Protein AF-A0A1E1WAC8-F1 (afdb_monomer)

pLDDT: mean 76.56, std 20.82, range [38.62, 97.69]

Secondary structure (DSSP, 8-state):
--TTSGGG-HHHHHHHHHHHHHHHHHS-EETTTEETT-HHHHHHHHHHHHTTSTTHHHHHHHHHHHTT--TTSTHHHHHHHHHHHHHHHHHT--SHHHHHHHT----S---------------------------

Organism: Pectinophora gossypiella (NCBI:txid13191)

Structure (mmCIF, N/CA/C/O backbone):
data_AF-A0A1E1WAC8-F1
#
_entry.id   AF-A0A1E1WAC8-F1
#
loop_
_atom_site.group_PDB
_atom_site.id
_atom_site.type_symbol
_atom_site.label_atom_id
_atom_site.label_alt_id
_atom_site.label_comp_id
_atom_site.label_asym_id
_atom_site.label_entity_id
_atom_site.label_seq_id
_atom_site.pdbx_PDB_ins_code
_atom_site.Cartn_x
_atom_site.Cartn_y
_atom_site.Cartn_z
_atom_site.occupancy
_atom_site.B_iso_or_equiv
_atom_site.auth_seq_id
_atom_site.auth_comp_id
_atom_site.auth_asym_id
_atom_site.auth_atom_id
_atom_site.pdbx_PDB_model_num
ATOM 1 N N . MET A 1 1 ? -7.503 -11.257 -35.449 1.00 47.25 1 MET A N 1
ATOM 2 C CA . MET A 1 1 ? -8.184 -10.531 -36.541 1.00 47.25 1 MET A CA 1
ATOM 3 C C . MET A 1 1 ? -7.117 -9.843 -37.380 1.00 47.25 1 MET A C 1
ATOM 5 O O . MET A 1 1 ? -6.332 -9.087 -36.825 1.00 47.25 1 MET A O 1
ATOM 9 N N . CYS A 1 2 ? -6.994 -10.168 -38.666 1.00 49.44 2 CYS A N 1
ATOM 10 C CA . CYS A 1 2 ? -6.005 -9.545 -39.551 1.00 49.44 2 CYS A CA 1
ATOM 11 C C . CYS A 1 2 ? -6.501 -8.155 -39.988 1.00 49.44 2 CYS A C 1
ATOM 13 O O . CYS A 1 2 ? -7.690 -8.001 -40.247 1.00 49.44 2 CYS A O 1
ATOM 15 N N . ARG A 1 3 ? -5.600 -7.167 -40.130 1.00 54.69 3 ARG A N 1
ATOM 16 C CA . ARG A 1 3 ? -5.894 -5.764 -40.527 1.00 54.69 3 ARG A CA 1
ATOM 17 C C . ARG A 1 3 ? -6.754 -5.586 -41.796 1.00 54.69 3 ARG A C 1
ATOM 19 O O . ARG A 1 3 ? -7.207 -4.481 -42.059 1.00 54.69 3 ARG A O 1
ATOM 26 N N . HIS A 1 4 ? -6.980 -6.643 -42.574 1.00 53.22 4 HIS A N 1
ATOM 27 C CA . HIS A 1 4 ? -7.819 -6.616 -43.773 1.00 53.22 4 HIS A CA 1
ATOM 28 C C . HIS A 1 4 ? -9.323 -6.462 -43.490 1.00 53.22 4 HIS A C 1
ATOM 30 O O . HIS A 1 4 ? -10.026 -5.959 -44.356 1.00 53.22 4 HIS A O 1
ATOM 36 N N . ASP A 1 5 ? -9.818 -6.837 -42.306 1.00 52.16 5 ASP A N 1
ATOM 37 C CA . ASP A 1 5 ? -11.264 -6.791 -42.012 1.00 52.16 5 ASP A CA 1
ATOM 38 C C . ASP A 1 5 ? -11.751 -5.383 -41.608 1.00 52.16 5 ASP A C 1
ATOM 40 O O . ASP A 1 5 ? -12.864 -4.974 -41.939 1.00 52.16 5 ASP A O 1
ATOM 44 N N . ALA A 1 6 ? -10.876 -4.590 -40.975 1.00 53.12 6 ALA A N 1
ATOM 45 C CA . ALA A 1 6 ? -11.171 -3.228 -40.516 1.00 53.12 6 ALA A CA 1
ATOM 46 C C . ALA A 1 6 ? -11.347 -2.213 -41.665 1.00 53.12 6 ALA A C 1
ATOM 48 O O . ALA A 1 6 ? -11.985 -1.182 -41.479 1.00 53.12 6 ALA A O 1
ATOM 49 N N . ALA A 1 7 ? -10.839 -2.506 -42.868 1.00 55.84 7 ALA A N 1
ATOM 50 C CA . ALA A 1 7 ? -11.019 -1.649 -44.045 1.00 55.84 7 ALA A CA 1
ATOM 51 C C . ALA A 1 7 ? -12.479 -1.607 -44.544 1.00 55.84 7 ALA A C 1
ATOM 53 O O . ALA A 1 7 ? -12.872 -0.672 -45.239 1.00 55.84 7 ALA A O 1
ATOM 54 N N . SER A 1 8 ? -13.281 -2.612 -44.186 1.00 63.22 8 SER A N 1
ATOM 55 C CA . SER A 1 8 ? -14.691 -2.746 -44.581 1.00 63.22 8 SER A CA 1
ATOM 56 C C . SER A 1 8 ? -15.641 -1.920 -43.706 1.00 63.22 8 SER A C 1
ATOM 58 O O . SER A 1 8 ? -16.779 -1.677 -44.101 1.00 63.22 8 SER A O 1
ATOM 60 N N . HIS A 1 9 ? -15.184 -1.496 -42.522 1.00 67.50 9 HIS A N 1
ATOM 61 C CA . HIS A 1 9 ? -15.977 -0.769 -41.535 1.00 67.50 9 HIS A CA 1
ATOM 62 C C . HIS A 1 9 ? -15.172 0.410 -40.966 1.00 67.50 9 HIS A C 1
ATOM 64 O O . HIS A 1 9 ? -14.399 0.225 -40.024 1.00 67.50 9 HIS A O 1
ATOM 70 N N . PRO A 1 10 ? -15.352 1.629 -41.505 1.00 69.06 10 PRO A N 1
ATOM 71 C CA . PRO A 1 10 ? -14.576 2.797 -41.091 1.00 69.06 10 PRO A CA 1
ATOM 72 C C . PRO A 1 10 ? -14.758 3.135 -39.604 1.00 69.06 10 PRO A C 1
ATOM 74 O O . PRO A 1 10 ? -13.800 3.557 -38.965 1.00 69.06 10 PRO A O 1
ATOM 77 N N . ASP A 1 11 ? -15.933 2.868 -39.025 1.00 74.25 11 ASP A N 1
ATOM 78 C CA . ASP A 1 11 ? -16.194 3.071 -37.593 1.00 74.25 11 ASP A CA 1
ATOM 79 C C . ASP A 1 11 ? -15.344 2.155 -36.694 1.00 74.25 11 ASP A C 1
ATOM 81 O O . ASP A 1 11 ? -14.893 2.576 -35.631 1.00 74.25 11 ASP A O 1
ATOM 85 N N . LEU A 1 12 ? -15.067 0.921 -37.137 1.00 76.25 12 LEU A N 1
ATOM 86 C CA . LEU A 1 12 ? -14.164 -0.006 -36.444 1.00 76.25 12 LEU A CA 1
ATOM 87 C C . LEU A 1 12 ? -12.709 0.466 -36.536 1.00 76.25 12 LEU A C 1
ATOM 89 O O . LEU A 1 12 ? -11.969 0.320 -35.571 1.00 76.25 12 LEU A O 1
ATOM 93 N N . GLY A 1 13 ? -12.310 1.057 -37.667 1.00 78.12 13 GLY A N 1
ATOM 94 C CA . GLY A 1 13 ? -11.003 1.702 -37.817 1.00 78.12 13 GLY A CA 1
ATOM 95 C C . GLY A 1 13 ? -10.815 2.846 -36.821 1.00 78.12 13 GLY A C 1
ATOM 96 O O . GLY A 1 13 ? -9.856 2.830 -36.060 1.00 78.12 13 GLY A O 1
ATOM 97 N N . VAL A 1 14 ? -11.790 3.759 -36.737 1.00 82.44 14 VAL A N 1
ATOM 98 C CA . VAL A 1 14 ? -11.771 4.873 -35.771 1.00 82.44 14 VAL A CA 1
ATOM 99 C C . VAL A 1 14 ? -11.714 4.360 -34.333 1.00 82.44 14 VAL A C 1
ATOM 101 O O . VAL A 1 14 ? -10.964 4.886 -33.519 1.00 82.44 14 VAL A O 1
ATOM 104 N N . GLN A 1 15 ? -12.480 3.320 -34.003 1.00 82.06 15 GLN A N 1
ATOM 105 C CA . GLN A 1 15 ? -12.490 2.768 -32.650 1.00 82.06 15 GLN A CA 1
ATOM 106 C C . GLN A 1 15 ? -11.165 2.079 -32.289 1.00 82.06 15 GLN A C 1
ATOM 108 O O . GLN A 1 15 ? -10.733 2.161 -31.143 1.00 82.06 15 GLN A O 1
ATOM 113 N N . LEU A 1 16 ? -10.510 1.428 -33.256 1.00 83.06 16 LEU A N 1
ATOM 114 C CA . LEU A 1 16 ? -9.172 0.862 -33.083 1.00 83.06 16 LEU A CA 1
ATOM 115 C C . LEU A 1 16 ? -8.107 1.954 -32.943 1.00 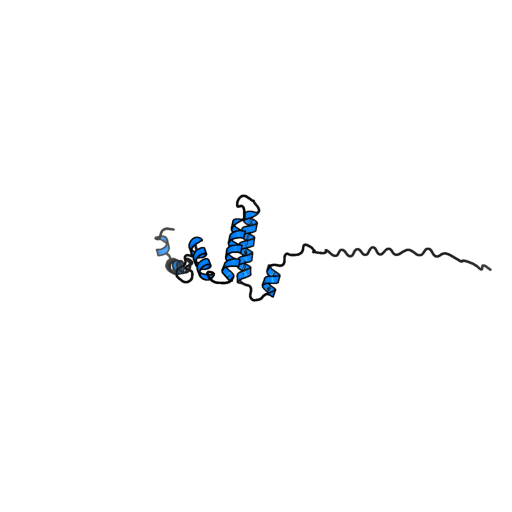83.06 16 LEU A C 1
ATOM 117 O O . LEU A 1 16 ? -7.223 1.804 -32.107 1.00 83.06 16 LEU A O 1
ATOM 121 N N . ASP A 1 17 ? -8.213 3.047 -33.699 1.00 80.75 17 ASP A N 1
ATOM 122 C CA . ASP A 1 17 ? -7.303 4.193 -33.591 1.00 80.75 17 ASP A CA 1
ATOM 123 C C . ASP A 1 17 ? -7.433 4.868 -32.216 1.00 80.75 17 ASP A C 1
ATOM 125 O O . ASP A 1 17 ? -6.427 5.109 -31.554 1.00 80.75 17 ASP A O 1
ATOM 129 N N . VAL A 1 18 ? -8.666 5.077 -31.736 1.00 81.50 18 VAL A N 1
ATOM 130 C CA . VAL A 1 18 ? -8.940 5.598 -30.385 1.00 81.50 18 VAL A CA 1
ATOM 131 C C . VAL A 1 18 ? -8.429 4.641 -29.302 1.00 81.50 18 VAL A C 1
ATOM 133 O O . VAL A 1 18 ? -7.852 5.093 -28.319 1.00 81.50 18 VAL A O 1
ATOM 136 N N . PHE A 1 19 ? -8.593 3.324 -29.478 1.00 79.75 19 PHE A N 1
ATOM 137 C CA . PHE A 1 19 ? -8.090 2.320 -28.533 1.00 79.75 19 PHE A CA 1
ATOM 138 C C . PHE A 1 19 ? -6.554 2.277 -28.489 1.00 79.75 19 PHE A C 1
ATOM 140 O O . PHE A 1 19 ? -5.976 2.136 -27.417 1.00 79.75 19 PHE A O 1
ATOM 147 N N . GLU A 1 20 ? -5.878 2.416 -29.633 1.00 77.44 20 GLU A N 1
ATOM 148 C CA . GLU A 1 20 ? -4.412 2.466 -29.715 1.00 77.44 20 GLU A CA 1
ATOM 149 C C . GLU A 1 20 ? -3.863 3.778 -29.122 1.00 77.44 20 GLU A C 1
ATOM 151 O O . GLU A 1 20 ? -2.867 3.745 -28.402 1.00 77.44 20 GLU A O 1
ATOM 156 N N . GLU A 1 21 ? -4.537 4.911 -29.354 1.00 72.88 21 GLU A N 1
ATOM 157 C CA . GLU A 1 21 ? -4.205 6.216 -28.760 1.00 72.88 21 GLU A CA 1
ATOM 158 C C . GLU A 1 21 ? -4.424 6.219 -27.239 1.00 72.88 21 GLU A C 1
ATOM 160 O O . GLU A 1 21 ? -3.604 6.737 -26.481 1.00 72.88 21 GLU A O 1
ATOM 165 N N . GLN A 1 22 ? -5.491 5.572 -26.764 1.00 69.81 22 GLN A N 1
ATOM 166 C CA . GLN A 1 22 ? -5.733 5.390 -25.333 1.00 69.81 22 GLN A CA 1
ATOM 167 C C . GLN A 1 22 ? -4.828 4.340 -24.702 1.00 69.81 22 GLN A C 1
ATOM 169 O O . GLN A 1 22 ? -4.593 4.431 -23.504 1.00 69.81 22 GLN A O 1
ATOM 174 N N . ARG A 1 23 ? -4.237 3.414 -25.467 1.00 69.75 23 ARG A N 1
ATOM 175 C CA . ARG A 1 23 ? -3.313 2.410 -24.923 1.00 69.75 23 ARG A CA 1
ATOM 176 C C . ARG A 1 23 ? -2.094 3.039 -24.256 1.00 69.75 23 ARG A C 1
ATOM 178 O O . ARG A 1 23 ? -1.699 2.560 -23.206 1.00 69.75 23 ARG A O 1
ATOM 185 N N . GLU A 1 24 ? -1.502 4.090 -24.825 1.00 57.16 24 GLU A N 1
ATOM 186 C CA . GLU A 1 24 ? -0.367 4.784 -24.184 1.00 57.16 24 GLU A CA 1
ATOM 187 C C . GLU A 1 24 ? -0.784 5.534 -22.908 1.00 57.16 24 GLU A C 1
ATOM 189 O O . GLU A 1 24 ? 0.030 5.723 -22.008 1.00 57.16 24 GLU A O 1
ATOM 194 N N . SER A 1 25 ? -2.057 5.930 -22.810 1.00 58.22 25 SER A N 1
ATOM 195 C CA . SER A 1 25 ? -2.629 6.535 -21.604 1.00 58.22 25 SER A CA 1
ATOM 196 C C . SER A 1 25 ? -3.078 5.490 -20.567 1.00 58.22 25 SER A C 1
ATOM 198 O O . SER A 1 25 ? -3.088 5.801 -19.376 1.00 58.22 25 SER A O 1
ATOM 200 N N . ASP A 1 26 ? -3.451 4.283 -21.006 1.00 61.72 26 ASP A N 1
ATOM 201 C CA . ASP A 1 26 ? -3.875 3.145 -20.176 1.00 61.72 26 ASP A CA 1
ATOM 202 C C . ASP A 1 26 ? -2.693 2.259 -19.743 1.00 61.72 26 ASP A C 1
ATOM 204 O O . ASP A 1 26 ? -2.779 1.580 -18.715 1.00 61.72 26 ASP A O 1
ATOM 208 N N . GLU A 1 27 ? -1.569 2.263 -20.474 1.00 61.31 27 GLU A N 1
ATOM 209 C CA . GLU A 1 27 ? -0.283 1.783 -19.970 1.00 61.31 27 GLU A CA 1
ATOM 210 C C . GLU A 1 27 ? 0.080 2.678 -18.797 1.00 61.31 27 GLU A C 1
ATOM 212 O O . GLU A 1 27 ? 0.599 3.773 -18.969 1.00 61.31 27 GLU A O 1
ATOM 217 N N . ALA A 1 28 ? -0.278 2.213 -17.605 1.00 56.78 28 ALA A N 1
ATOM 218 C CA . ALA A 1 28 ? -0.262 2.938 -16.353 1.00 56.78 28 ALA A CA 1
ATOM 219 C C . ALA A 1 28 ? 1.107 3.597 -16.073 1.00 56.78 28 ALA A C 1
ATOM 221 O O . ALA A 1 28 ? 1.959 3.058 -15.362 1.00 56.78 28 ALA A O 1
ATOM 222 N N . GLN A 1 29 ? 1.320 4.782 -16.648 1.00 60.53 29 GLN A N 1
ATOM 223 C CA . GLN A 1 29 ? 2.457 5.645 -16.392 1.00 60.53 29 GLN A CA 1
ATOM 224 C C . GLN A 1 29 ? 2.105 6.497 -15.181 1.00 60.53 29 GLN A C 1
ATOM 226 O O . GLN A 1 29 ? 1.345 7.463 -15.247 1.00 60.53 29 GLN A O 1
ATOM 231 N N . GLY A 1 30 ? 2.644 6.102 -14.033 1.00 63.41 30 GLY A N 1
ATOM 232 C CA . GLY A 1 30 ? 2.545 6.875 -12.809 1.00 63.41 30 GLY A CA 1
ATOM 233 C C . GLY A 1 30 ? 3.282 8.215 -12.926 1.00 63.41 30 GLY A C 1
ATOM 234 O O . GLY A 1 30 ? 4.099 8.416 -13.835 1.00 63.41 30 GLY A O 1
ATOM 235 N N . PRO A 1 31 ? 3.038 9.149 -11.991 1.00 63.16 31 PRO A N 1
ATOM 236 C CA . PRO A 1 31 ? 3.679 10.460 -11.995 1.00 63.16 31 PRO A CA 1
ATOM 237 C C . PRO A 1 31 ? 5.207 10.337 -12.096 1.00 63.16 31 PRO A C 1
ATOM 239 O O . PRO A 1 31 ? 5.850 9.724 -11.251 1.00 63.16 31 PRO A O 1
ATOM 242 N N . GLY A 1 32 ? 5.793 10.930 -13.139 1.00 67.94 32 GLY A N 1
ATOM 243 C CA . GLY A 1 32 ? 7.236 10.859 -13.399 1.00 67.94 32 GLY A CA 1
ATOM 244 C C . GLY A 1 32 ? 7.697 9.669 -14.250 1.00 67.94 32 GLY A C 1
ATOM 245 O O . GLY A 1 32 ? 8.885 9.360 -14.227 1.00 67.94 32 GLY A O 1
ATOM 246 N N . GLY A 1 33 ? 6.797 9.018 -14.999 1.00 75.50 33 GLY A N 1
ATOM 247 C CA . GLY A 1 33 ? 7.146 7.928 -15.922 1.00 75.50 33 GLY A CA 1
ATOM 248 C C . GLY A 1 33 ? 7.366 6.583 -15.228 1.00 75.50 33 GLY A C 1
ATOM 249 O O . GLY A 1 33 ? 8.097 5.735 -15.732 1.00 75.50 33 GLY A O 1
ATOM 250 N N . ILE A 1 34 ? 6.769 6.397 -14.048 1.00 81.38 34 ILE A N 1
ATOM 251 C CA . ILE A 1 34 ? 6.851 5.144 -13.290 1.00 81.38 34 ILE A CA 1
ATOM 252 C C . ILE A 1 34 ? 6.002 4.094 -14.003 1.00 81.38 34 ILE A C 1
ATOM 254 O O . ILE A 1 34 ? 4.817 4.323 -14.234 1.00 81.38 34 ILE A O 1
ATOM 258 N N . ASN A 1 35 ? 6.569 2.925 -14.291 1.00 83.88 35 ASN A N 1
ATOM 259 C CA . ASN A 1 35 ? 5.793 1.796 -14.788 1.00 83.88 35 ASN A CA 1
ATOM 260 C C . ASN A 1 35 ? 5.000 1.157 -13.637 1.00 83.88 35 ASN A C 1
ATOM 262 O O . ASN A 1 35 ? 5.557 0.412 -12.830 1.00 83.88 35 ASN A O 1
ATOM 266 N N . LEU A 1 36 ? 3.692 1.415 -13.563 1.00 85.50 36 LEU A N 1
ATOM 267 C CA . LEU A 1 36 ? 2.843 0.866 -12.499 1.00 85.50 36 LEU A CA 1
ATOM 268 C C . LEU A 1 36 ? 2.585 -0.646 -12.645 1.00 85.50 36 LEU A C 1
ATOM 270 O O . LEU A 1 36 ? 2.097 -1.269 -11.705 1.00 85.50 36 LEU A O 1
ATOM 274 N N . ASN A 1 37 ? 2.973 -1.255 -13.771 1.00 88.12 37 ASN A N 1
ATOM 275 C CA . ASN A 1 37 ? 2.953 -2.709 -13.964 1.00 88.12 37 ASN A CA 1
ATOM 276 C C . ASN A 1 37 ? 4.227 -3.402 -13.444 1.00 88.12 37 ASN A C 1
ATOM 278 O O . ASN A 1 37 ? 4.307 -4.630 -13.422 1.00 88.12 37 ASN A O 1
ATOM 282 N N . SER A 1 38 ? 5.241 -2.637 -13.031 1.00 91.56 38 SER A N 1
ATOM 283 C CA . SER A 1 38 ? 6.486 -3.149 -12.461 1.00 91.56 38 SER A CA 1
ATOM 284 C C . SER A 1 38 ? 6.447 -3.025 -10.942 1.00 91.56 38 SER A C 1
ATOM 286 O O . SER A 1 38 ? 6.556 -1.930 -10.390 1.00 91.56 38 SER A O 1
ATOM 288 N N . HIS A 1 39 ? 6.346 -4.159 -10.240 1.00 92.69 39 HIS A N 1
ATOM 289 C CA . HIS A 1 39 ? 6.386 -4.173 -8.772 1.00 92.69 39 HIS A CA 1
ATOM 290 C C . HIS A 1 39 ? 7.632 -3.474 -8.213 1.00 92.69 39 HIS A C 1
ATOM 292 O O . HIS A 1 39 ? 7.564 -2.839 -7.163 1.00 92.69 39 HIS A O 1
ATOM 298 N N . LEU A 1 40 ? 8.761 -3.571 -8.924 1.00 94.62 40 LEU A N 1
ATOM 299 C CA . LEU A 1 40 ? 10.016 -2.946 -8.526 1.00 94.62 40 LEU A CA 1
ATOM 300 C C . LEU A 1 40 ? 9.946 -1.416 -8.628 1.00 94.62 40 LEU A C 1
ATOM 302 O O . LEU A 1 40 ? 10.353 -0.725 -7.695 1.00 94.62 40 LEU A O 1
ATOM 306 N N . ASP A 1 41 ? 9.393 -0.890 -9.721 1.00 92.44 41 ASP A N 1
ATOM 307 C CA . ASP A 1 41 ? 9.289 0.559 -9.927 1.00 92.44 41 ASP A CA 1
ATOM 308 C C . ASP A 1 41 ? 8.285 1.181 -8.955 1.00 92.44 41 ASP A C 1
ATOM 310 O O . ASP A 1 41 ? 8.571 2.211 -8.343 1.00 92.44 41 ASP A O 1
ATOM 314 N N . VAL A 1 42 ? 7.148 0.513 -8.732 1.00 93.12 42 VAL A N 1
ATOM 315 C CA . VAL A 1 42 ? 6.158 0.915 -7.721 1.00 93.12 42 VAL A CA 1
ATOM 316 C C . VAL A 1 42 ? 6.781 0.918 -6.325 1.00 93.12 42 VAL A C 1
ATOM 318 O O . VAL A 1 42 ? 6.618 1.883 -5.577 1.00 93.12 42 VAL A O 1
ATOM 321 N N . PHE A 1 43 ? 7.543 -0.121 -5.975 1.00 95.12 43 PHE A N 1
ATOM 322 C CA . PHE A 1 43 ? 8.245 -0.190 -4.696 1.00 95.12 43 PHE A CA 1
ATOM 323 C C . PHE A 1 43 ? 9.213 0.984 -4.510 1.00 95.12 43 PHE A C 1
ATOM 325 O O . PHE A 1 43 ? 9.163 1.660 -3.482 1.00 95.12 43 PHE A O 1
ATOM 332 N N . TYR A 1 44 ? 10.070 1.259 -5.498 1.00 94.31 44 TYR A N 1
ATOM 333 C CA . TYR A 1 44 ? 11.033 2.357 -5.404 1.00 94.31 44 TYR A CA 1
ATOM 334 C C . TYR A 1 44 ? 10.365 3.729 -5.372 1.00 94.31 44 TYR A C 1
ATOM 336 O O . TYR A 1 44 ? 10.843 4.618 -4.664 1.00 94.31 44 TYR A O 1
ATOM 344 N N . ALA A 1 45 ? 9.257 3.905 -6.091 1.00 94.50 45 ALA A N 1
ATOM 345 C CA . ALA A 1 45 ? 8.475 5.130 -6.040 1.00 94.50 45 ALA A CA 1
ATOM 346 C C . ALA A 1 45 ? 7.923 5.393 -4.632 1.00 94.50 45 ALA A C 1
ATOM 348 O O . ALA A 1 45 ? 8.115 6.488 -4.099 1.00 94.50 45 ALA A O 1
ATOM 349 N N . ILE A 1 46 ? 7.312 4.381 -4.004 1.00 94.50 46 ILE A N 1
ATOM 350 C CA . ILE A 1 46 ? 6.790 4.488 -2.635 1.00 94.50 46 ILE A CA 1
ATOM 351 C C . ILE A 1 46 ? 7.937 4.702 -1.645 1.00 94.50 46 ILE A C 1
ATOM 353 O O . ILE A 1 46 ? 7.855 5.595 -0.807 1.00 94.50 46 ILE A O 1
ATOM 357 N N . LEU A 1 47 ? 9.031 3.941 -1.763 1.00 95.50 47 LEU A N 1
ATOM 358 C CA . LEU A 1 47 ? 10.198 4.088 -0.892 1.00 95.50 47 LEU A CA 1
ATOM 359 C C . LEU A 1 47 ? 10.759 5.512 -0.954 1.00 95.50 47 LEU A C 1
ATOM 361 O O . LEU A 1 47 ? 10.986 6.122 0.084 1.00 95.50 47 LEU A O 1
ATOM 365 N N . LYS A 1 48 ? 10.925 6.072 -2.157 1.00 95.00 48 LYS A N 1
ATOM 366 C CA . LYS A 1 48 ? 11.378 7.456 -2.343 1.00 95.00 48 LYS A CA 1
ATOM 367 C C . LYS A 1 48 ? 10.401 8.472 -1.749 1.00 95.00 48 LYS A C 1
ATOM 369 O O . LYS A 1 48 ? 10.835 9.511 -1.267 1.00 95.00 48 LYS A O 1
ATOM 374 N N . GLN A 1 49 ? 9.101 8.193 -1.805 1.00 94.56 49 GLN A N 1
ATOM 375 C CA . GLN A 1 49 ? 8.069 9.059 -1.241 1.00 94.56 49 GLN A CA 1
ATOM 376 C C . GLN A 1 49 ? 8.093 9.081 0.295 1.00 94.56 49 GLN A C 1
ATOM 378 O O . GLN A 1 49 ? 7.816 10.126 0.880 1.00 94.56 49 GLN A O 1
ATOM 383 N N . VAL A 1 50 ? 8.386 7.950 0.944 1.00 96.75 50 VAL A N 1
ATOM 384 C CA . VAL A 1 50 ? 8.357 7.832 2.415 1.00 96.75 50 VAL A CA 1
ATOM 385 C C . VAL A 1 50 ? 9.726 7.980 3.079 1.00 96.75 50 VAL A C 1
ATOM 387 O O . VAL A 1 50 ? 9.768 8.171 4.294 1.00 96.75 50 VAL A O 1
ATOM 390 N N . ALA A 1 51 ? 10.823 7.888 2.328 1.00 95.25 51 ALA A N 1
ATOM 391 C CA . ALA A 1 51 ? 12.177 8.053 2.851 1.00 95.25 51 ALA A CA 1
ATOM 392 C C . ALA A 1 51 ? 12.336 9.396 3.577 1.00 95.25 51 ALA A C 1
ATOM 394 O O . ALA A 1 51 ? 11.819 10.418 3.124 1.00 95.25 51 ALA A O 1
ATOM 395 N N . ASP A 1 52 ? 13.042 9.380 4.709 1.00 95.62 52 ASP A N 1
ATOM 396 C CA . ASP A 1 52 ? 13.272 10.555 5.560 1.00 95.62 52 ASP A CA 1
ATOM 397 C C . ASP A 1 52 ? 11.981 11.164 6.155 1.00 95.62 52 ASP A C 1
ATOM 399 O O . ASP A 1 52 ? 11.963 12.308 6.620 1.00 95.62 52 ASP A O 1
ATOM 403 N N . THR A 1 53 ? 10.888 10.393 6.194 1.00 97.69 53 THR A N 1
ATOM 404 C CA . THR A 1 53 ? 9.626 10.778 6.843 1.00 97.69 53 THR A CA 1
ATOM 405 C C . THR A 1 53 ? 9.273 9.824 7.992 1.00 97.69 53 THR A C 1
ATOM 407 O O . THR A 1 53 ? 9.694 8.665 8.002 1.00 97.69 53 THR A O 1
ATOM 410 N N . PRO A 1 54 ? 8.432 10.237 8.961 1.00 96.94 54 PRO A N 1
ATOM 411 C CA . PRO A 1 54 ? 7.926 9.332 9.999 1.00 96.94 54 PRO A CA 1
ATOM 412 C C . PRO A 1 54 ? 7.183 8.095 9.462 1.00 96.94 54 PRO A C 1
ATOM 414 O O . PRO A 1 54 ? 7.001 7.123 10.195 1.00 96.94 54 PRO A O 1
ATOM 417 N N . GLN A 1 55 ? 6.730 8.130 8.205 1.00 97.19 55 GLN A N 1
ATOM 418 C CA . GLN A 1 55 ? 5.999 7.058 7.530 1.00 97.19 55 GLN A CA 1
ATOM 419 C C . GLN A 1 55 ? 6.913 5.919 7.048 1.00 97.19 55 GLN A C 1
ATOM 421 O O . GLN A 1 55 ? 6.407 4.835 6.751 1.00 97.19 55 GLN A O 1
ATOM 426 N N . GLU A 1 56 ? 8.235 6.109 7.055 1.00 97.12 56 GLU A N 1
ATOM 427 C CA . GLU A 1 56 ? 9.216 5.076 6.702 1.00 97.12 56 GLU A CA 1
ATOM 428 C C . GLU A 1 56 ? 9.107 3.840 7.612 1.00 97.12 56 GLU A C 1
ATOM 430 O O . GLU A 1 56 ? 9.108 2.702 7.140 1.00 97.12 56 GLU A O 1
ATOM 435 N N . ILE A 1 57 ? 8.919 4.052 8.920 1.00 96.56 57 ILE A N 1
ATOM 436 C CA . ILE A 1 57 ? 8.790 2.964 9.900 1.00 96.56 57 ILE A CA 1
ATOM 437 C C . ILE A 1 57 ? 7.491 2.156 9.696 1.00 96.56 57 ILE A C 1
ATOM 439 O O . ILE A 1 57 ? 7.572 0.927 9.603 1.00 96.56 57 ILE A O 1
ATOM 443 N N . PRO A 1 58 ? 6.294 2.775 9.588 1.00 96.56 58 PRO A N 1
ATOM 444 C CA . PRO A 1 58 ? 5.078 2.069 9.188 1.00 96.56 58 PRO A CA 1
ATOM 445 C C . PRO A 1 58 ? 5.210 1.307 7.866 1.00 96.56 58 PRO A C 1
ATOM 447 O O . PRO A 1 58 ? 4.780 0.157 7.798 1.00 96.56 58 PRO A O 1
ATOM 450 N N . PHE A 1 59 ? 5.823 1.905 6.839 1.00 97.00 59 PHE A N 1
ATOM 451 C CA . PHE A 1 59 ? 6.022 1.251 5.544 1.00 97.00 59 PHE A CA 1
ATOM 452 C C . PHE A 1 59 ? 6.887 -0.009 5.669 1.00 97.00 59 PHE A C 1
ATOM 454 O O . PHE A 1 59 ? 6.479 -1.084 5.229 1.00 97.00 59 PHE A O 1
ATOM 461 N N . LEU A 1 60 ? 8.032 0.085 6.355 1.00 97.06 60 LEU A N 1
ATOM 462 C CA . LEU A 1 60 ? 8.890 -1.069 6.625 1.00 97.06 60 LEU A CA 1
ATOM 463 C C . LEU A 1 60 ? 8.146 -2.159 7.405 1.00 97.06 60 LEU A C 1
ATOM 465 O O . LEU A 1 60 ? 8.255 -3.340 7.078 1.00 97.06 60 LEU A O 1
ATOM 469 N N . SER A 1 61 ? 7.367 -1.768 8.414 1.00 97.56 61 SER A N 1
ATOM 470 C CA . SER A 1 61 ? 6.546 -2.702 9.183 1.00 97.56 61 SER A CA 1
ATOM 471 C C . SER A 1 61 ? 5.568 -3.451 8.275 1.00 97.56 61 SER A C 1
ATOM 473 O O . SER A 1 61 ? 5.489 -4.674 8.353 1.00 97.56 61 SER A O 1
ATOM 475 N N . ILE A 1 62 ? 4.873 -2.767 7.360 1.00 96.94 62 ILE A N 1
ATOM 476 C CA . ILE A 1 62 ? 3.961 -3.409 6.399 1.00 96.94 62 ILE A CA 1
ATOM 477 C C . ILE A 1 62 ? 4.705 -4.457 5.563 1.00 96.94 62 ILE A C 1
ATOM 479 O O . ILE A 1 62 ? 4.274 -5.608 5.523 1.00 96.94 62 ILE A O 1
ATOM 483 N N . LEU A 1 63 ? 5.857 -4.112 4.978 1.00 96.88 63 LEU A N 1
ATOM 484 C CA . LEU A 1 63 ? 6.666 -5.054 4.191 1.00 96.88 63 LEU A CA 1
ATOM 485 C C . LEU A 1 63 ? 7.080 -6.285 5.005 1.00 96.88 63 LEU A C 1
ATOM 487 O O . LEU A 1 63 ? 7.001 -7.411 4.521 1.00 96.88 63 LEU A O 1
ATOM 491 N N . GLN A 1 64 ? 7.481 -6.086 6.262 1.00 97.25 64 GLN A N 1
ATOM 492 C CA . GLN A 1 64 ? 7.837 -7.183 7.162 1.00 97.25 64 GLN A CA 1
ATOM 493 C C . GLN A 1 64 ? 6.651 -8.110 7.455 1.00 97.25 64 GLN A C 1
ATOM 495 O O . GLN A 1 64 ? 6.854 -9.314 7.591 1.00 97.25 64 GLN A O 1
ATOM 500 N N . HIS A 1 65 ? 5.426 -7.586 7.556 1.00 96.25 65 HIS A N 1
ATOM 501 C CA . HIS A 1 65 ? 4.230 -8.417 7.721 1.00 96.25 65 HIS A CA 1
ATOM 502 C C . HIS A 1 65 ? 3.915 -9.206 6.450 1.00 96.25 65 HIS A C 1
ATOM 504 O O . HIS A 1 65 ? 3.652 -10.402 6.544 1.00 96.25 65 HIS A O 1
ATOM 510 N N . LEU A 1 66 ? 4.009 -8.573 5.278 1.00 95.94 66 LEU A N 1
ATOM 511 C CA . LEU A 1 66 ? 3.805 -9.243 3.992 1.00 95.94 66 LEU A CA 1
ATOM 512 C C . LEU A 1 66 ? 4.814 -10.385 3.775 1.00 95.94 66 LEU A C 1
ATOM 514 O O . LEU A 1 66 ? 4.436 -11.471 3.352 1.00 95.94 66 LEU A O 1
ATOM 518 N N . LEU A 1 67 ? 6.081 -10.186 4.158 1.00 95.44 67 LEU A N 1
ATOM 519 C CA . LEU A 1 67 ? 7.132 -11.212 4.081 1.00 95.44 67 LEU A CA 1
ATOM 520 C C . LEU A 1 67 ? 6.912 -12.425 5.000 1.00 95.44 67 LEU A C 1
ATOM 522 O O . LEU A 1 67 ? 7.557 -13.453 4.806 1.00 95.44 67 LEU A O 1
ATOM 526 N N . ARG A 1 68 ? 6.051 -12.320 6.020 1.00 95.25 68 ARG A N 1
ATOM 527 C CA . ARG A 1 68 ? 5.746 -13.431 6.941 1.00 95.25 68 ARG A CA 1
ATOM 528 C C . ARG A 1 68 ? 4.667 -14.375 6.417 1.00 95.25 68 ARG A C 1
ATOM 530 O O . ARG A 1 68 ? 4.445 -15.411 7.039 1.00 95.25 68 ARG A O 1
ATOM 537 N N . ILE A 1 69 ? 3.982 -14.020 5.332 1.00 95.88 69 ILE A N 1
ATOM 538 C CA . ILE A 1 69 ? 2.928 -14.849 4.748 1.00 95.88 69 ILE A CA 1
ATOM 539 C C . ILE A 1 69 ? 3.594 -16.025 4.028 1.00 95.88 69 ILE A C 1
ATOM 541 O O . ILE A 1 69 ? 4.363 -15.823 3.089 1.00 95.88 69 ILE A O 1
ATOM 545 N N . ASP A 1 70 ? 3.325 -17.252 4.481 1.00 95.06 70 ASP A N 1
ATOM 546 C CA . ASP A 1 70 ? 3.849 -18.458 3.836 1.00 95.06 70 ASP A CA 1
ATOM 547 C C . ASP A 1 70 ? 2.989 -18.810 2.611 1.00 95.06 70 ASP A C 1
ATOM 549 O O . ASP A 1 70 ? 1.826 -19.178 2.788 1.00 95.06 70 ASP A O 1
ATOM 553 N N . PRO A 1 71 ? 3.533 -18.761 1.379 1.00 92.62 71 PRO A N 1
ATOM 554 C CA . PRO A 1 71 ? 2.772 -19.049 0.164 1.00 92.62 71 PRO A CA 1
ATOM 555 C C . PRO A 1 71 ? 2.305 -20.508 0.054 1.00 92.62 71 PRO A C 1
ATOM 557 O O . PRO A 1 71 ? 1.534 -20.832 -0.844 1.00 92.62 71 PRO A O 1
ATOM 560 N N . LYS A 1 72 ? 2.791 -21.413 0.911 1.00 94.44 72 LYS A N 1
ATOM 561 C CA . LYS A 1 72 ? 2.380 -22.826 0.913 1.00 94.44 72 LYS A CA 1
ATOM 562 C C . LYS A 1 72 ? 1.106 -23.074 1.709 1.00 94.44 72 LYS A C 1
ATOM 564 O O . LYS A 1 72 ? 0.489 -24.125 1.542 1.00 94.44 72 LYS A O 1
ATOM 569 N N . GLU A 1 73 ? 0.734 -22.150 2.588 1.00 94.81 73 GLU A N 1
ATOM 570 C CA . GLU A 1 73 ? -0.456 -22.289 3.412 1.00 94.81 73 GLU A CA 1
ATOM 571 C C . GLU A 1 73 ? -1.705 -21.896 2.610 1.00 94.81 73 GLU A C 1
ATOM 573 O O . GLU A 1 73 ? -1.727 -20.826 2.004 1.00 94.81 73 GLU A O 1
ATOM 578 N N . PRO A 1 74 ? -2.796 -22.683 2.647 1.00 90.00 74 PRO A N 1
ATOM 579 C CA . PRO A 1 74 ? -4.022 -22.373 1.901 1.00 90.00 74 PRO A CA 1
ATOM 580 C C . PRO A 1 74 ? -4.695 -21.073 2.364 1.00 90.00 74 PRO A C 1
ATOM 582 O O . PRO A 1 74 ? -5.512 -20.500 1.651 1.00 90.00 74 PRO A O 1
ATOM 585 N N . VAL A 1 75 ? -4.364 -20.593 3.567 1.00 94.38 75 VAL A N 1
ATOM 586 C CA . VAL A 1 75 ? -4.843 -19.301 4.071 1.00 94.38 75 VAL A CA 1
ATOM 587 C C . VAL A 1 75 ? -4.094 -18.114 3.451 1.00 94.38 75 VAL A C 1
ATOM 589 O O . VAL A 1 75 ? -4.573 -16.992 3.568 1.00 94.38 75 VAL A O 1
ATOM 592 N N . SER A 1 76 ? -2.952 -18.333 2.784 1.00 95.62 76 SER A N 1
ATOM 593 C CA . SER A 1 76 ? -2.137 -17.280 2.159 1.00 95.62 76 SER A CA 1
ATOM 594 C C . SER A 1 76 ? -2.961 -16.411 1.212 1.00 95.62 76 SER A C 1
ATOM 596 O O . SER A 1 76 ? -2.968 -15.193 1.371 1.00 95.62 76 SER A O 1
ATOM 598 N N . ASP A 1 77 ? -3.715 -17.029 0.298 1.00 94.56 77 ASP A N 1
ATOM 599 C CA . ASP A 1 77 ? -4.549 -16.314 -0.679 1.00 94.56 77 ASP A CA 1
ATOM 600 C C . ASP A 1 77 ? -5.573 -15.413 0.024 1.00 94.56 77 ASP A C 1
ATOM 602 O O . ASP A 1 77 ? -5.678 -14.225 -0.265 1.00 94.56 77 ASP A O 1
ATOM 606 N N . ILE A 1 78 ? -6.229 -15.940 1.064 1.00 95.75 78 ILE A N 1
ATOM 607 C CA . ILE A 1 78 ? -7.192 -15.187 1.879 1.00 95.75 78 ILE A CA 1
ATOM 608 C C . ILE A 1 78 ? -6.518 -13.984 2.555 1.00 95.75 78 ILE A C 1
ATOM 610 O O . ILE A 1 78 ? -7.115 -12.910 2.651 1.00 95.75 78 ILE A O 1
ATOM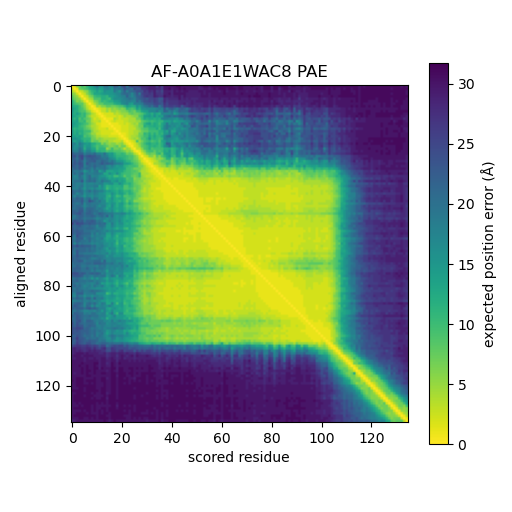 614 N N . VAL A 1 79 ? -5.288 -14.145 3.051 1.00 96.12 79 VAL A N 1
ATOM 615 C CA . VAL A 1 79 ? -4.537 -13.055 3.688 1.00 96.12 79 VAL A CA 1
ATOM 616 C C . VAL A 1 79 ? -4.181 -11.974 2.669 1.00 96.12 79 VAL A C 1
ATOM 618 O O . VAL A 1 79 ? -4.349 -10.795 2.985 1.00 96.12 79 VAL A O 1
ATOM 621 N N . TRP A 1 80 ? -3.741 -12.346 1.465 1.00 96.75 80 TRP A N 1
ATOM 622 C CA . TRP A 1 80 ? -3.418 -11.396 0.397 1.00 96.75 80 TRP A CA 1
ATOM 623 C C . TRP A 1 80 ? -4.652 -10.630 -0.092 1.00 96.75 80 TRP A C 1
ATOM 625 O O . TRP A 1 80 ? -4.614 -9.400 -0.091 1.00 96.75 80 TRP A O 1
ATOM 635 N N . ASP A 1 81 ? -5.764 -11.316 -0.370 1.00 95.75 81 ASP A N 1
ATOM 636 C CA . ASP A 1 81 ? -7.036 -10.691 -0.774 1.00 95.75 81 ASP A CA 1
ATOM 637 C C . ASP A 1 81 ? -7.551 -9.716 0.302 1.00 95.75 81 ASP A C 1
ATOM 639 O O . ASP A 1 81 ? -8.035 -8.607 0.034 1.00 95.75 81 ASP A O 1
ATOM 643 N N . THR A 1 82 ? -7.422 -10.120 1.570 1.00 95.50 82 THR A N 1
ATOM 644 C CA . THR A 1 82 ? -7.807 -9.280 2.708 1.00 95.50 82 THR A CA 1
ATOM 645 C C . THR A 1 82 ? -6.895 -8.060 2.819 1.00 95.50 82 THR A C 1
ATOM 647 O O . THR A 1 82 ? -7.386 -6.950 3.035 1.00 95.50 82 THR A O 1
ATOM 650 N N . ALA A 1 83 ? -5.579 -8.235 2.675 1.00 96.19 83 ALA A N 1
ATOM 651 C CA . ALA A 1 83 ? -4.611 -7.144 2.733 1.00 96.19 83 ALA A CA 1
ATOM 652 C C . ALA A 1 83 ? -4.842 -6.129 1.607 1.00 96.19 83 ALA A C 1
ATOM 654 O O . ALA A 1 83 ? -4.894 -4.932 1.887 1.00 96.19 83 AL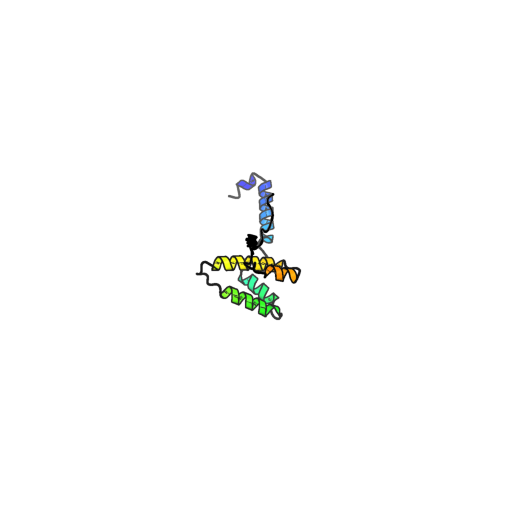A A O 1
ATOM 655 N N . GLU A 1 84 ? -5.059 -6.591 0.374 1.00 95.88 84 GLU A N 1
ATOM 656 C CA . GLU A 1 84 ? -5.408 -5.745 -0.772 1.00 95.88 84 GLU A CA 1
ATOM 657 C C . GLU A 1 84 ? -6.653 -4.901 -0.471 1.00 95.88 84 GLU A C 1
ATOM 659 O O . GLU A 1 84 ? -6.620 -3.669 -0.549 1.00 95.88 84 GLU A O 1
ATOM 664 N N . THR A 1 85 ? -7.732 -5.551 -0.027 1.00 95.81 85 THR A N 1
ATOM 665 C CA . THR A 1 85 ? -8.990 -4.873 0.310 1.00 95.81 85 THR A CA 1
ATOM 666 C C . THR A 1 85 ? -8.797 -3.840 1.422 1.00 95.81 85 THR A C 1
ATOM 668 O O . THR A 1 85 ? -9.356 -2.741 1.369 1.00 95.81 85 THR A O 1
ATOM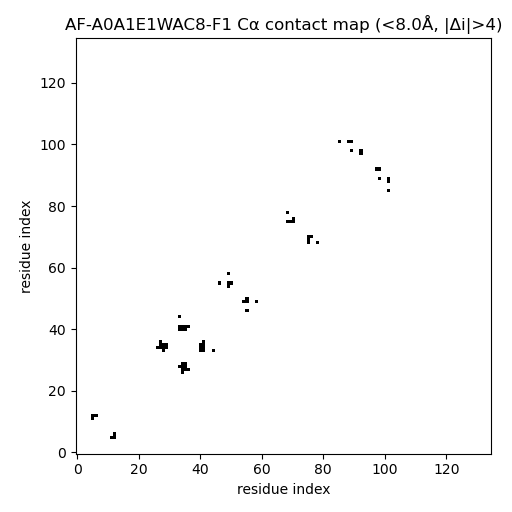 671 N N . LEU A 1 86 ? -8.019 -4.170 2.455 1.00 95.62 86 LEU A N 1
ATOM 672 C CA . LEU A 1 86 ? -7.746 -3.258 3.564 1.00 95.62 86 LEU A CA 1
ATOM 673 C C . LEU A 1 86 ? -6.916 -2.053 3.122 1.00 95.62 86 LEU A C 1
ATOM 675 O O . LEU A 1 86 ? -7.239 -0.939 3.532 1.00 95.62 86 LEU A O 1
ATOM 679 N N . VAL A 1 87 ? -5.898 -2.248 2.280 1.00 95.56 87 VAL A N 1
ATOM 680 C CA . VAL A 1 87 ? -5.088 -1.157 1.720 1.00 95.56 87 VAL A CA 1
ATOM 681 C C . VAL A 1 87 ? -5.958 -0.244 0.861 1.00 95.56 87 VAL A C 1
ATOM 683 O O . VAL A 1 87 ? -5.945 0.966 1.074 1.00 95.56 87 VAL A O 1
ATOM 686 N N . HIS A 1 88 ? -6.785 -0.805 -0.027 1.00 94.75 88 HIS A N 1
ATOM 687 C CA . HIS A 1 88 ? -7.716 -0.023 -0.842 1.00 94.75 88 HIS A CA 1
ATOM 688 C C . HIS A 1 88 ? -8.697 0.788 0.016 1.00 94.75 88 HIS A C 1
ATOM 690 O O . HIS A 1 88 ? -8.927 1.966 -0.222 1.00 94.75 88 HIS A O 1
ATOM 696 N N . ARG A 1 89 ? -9.258 0.192 1.072 1.00 95.94 89 ARG A N 1
ATOM 697 C CA . ARG A 1 89 ? -10.158 0.922 1.980 1.00 95.94 89 ARG A CA 1
ATOM 698 C C . ARG A 1 89 ? -9.426 1.978 2.804 1.00 95.94 89 ARG A C 1
ATOM 700 O O . ARG A 1 89 ? -10.022 3.004 3.115 1.00 95.94 89 ARG A O 1
ATOM 707 N N . ALA A 1 90 ? -8.166 1.739 3.164 1.00 95.19 90 ALA A N 1
ATOM 708 C CA . ALA A 1 90 ? -7.358 2.681 3.928 1.00 95.19 90 ALA A CA 1
ATOM 709 C C . ALA A 1 90 ? -7.044 3.963 3.139 1.00 95.19 90 ALA A C 1
ATOM 711 O O . ALA A 1 90 ? -6.977 5.032 3.743 1.00 95.19 90 ALA A O 1
ATOM 712 N N . THR A 1 91 ? -6.901 3.888 1.811 1.00 94.12 91 THR A N 1
ATOM 713 C CA . THR A 1 91 ? -6.660 5.074 0.966 1.00 94.12 91 THR A CA 1
ATOM 714 C C . THR A 1 91 ? -7.895 5.962 0.794 1.00 94.12 91 THR A C 1
ATOM 716 O O . THR A 1 91 ? -7.752 7.120 0.417 1.00 94.12 91 THR A O 1
ATOM 719 N N . LEU A 1 92 ? -9.092 5.453 1.113 1.00 94.50 92 LEU A N 1
ATOM 720 C CA . LEU A 1 92 ? -10.364 6.188 1.061 1.00 94.50 92 LEU A CA 1
ATOM 721 C C . LEU A 1 92 ? -10.758 6.829 2.405 1.00 94.50 92 LEU A C 1
ATOM 723 O O . LEU A 1 92 ? -11.858 7.361 2.535 1.00 94.50 92 LEU A O 1
ATOM 727 N N . LEU A 1 93 ? -9.912 6.733 3.435 1.00 95.00 93 LEU A N 1
ATOM 728 C CA . LEU A 1 93 ? -10.220 7.262 4.763 1.00 95.00 93 LEU A CA 1
ATOM 729 C C . LEU A 1 93 ? -10.082 8.787 4.805 1.00 95.00 93 LEU A C 1
ATOM 731 O O . LEU A 1 93 ? -9.009 9.326 4.548 1.00 95.00 93 LEU A O 1
ATOM 735 N N . GLU A 1 94 ? -11.142 9.467 5.237 1.00 94.38 94 GLU A N 1
ATOM 736 C CA . GLU A 1 94 ? -11.149 10.925 5.429 1.00 94.38 94 GLU A CA 1
ATOM 737 C C . GLU A 1 94 ? -11.035 11.319 6.910 1.00 94.38 94 GLU A C 1
ATOM 739 O O . GLU A 1 94 ? -10.584 12.417 7.239 1.00 94.38 94 GLU A O 1
ATOM 744 N N . THR A 1 95 ? -11.430 10.422 7.824 1.00 94.56 95 THR A N 1
ATOM 745 C CA . THR A 1 95 ? -11.478 10.697 9.267 1.00 94.56 95 THR A CA 1
ATOM 746 C C . THR A 1 95 ? -10.868 9.582 10.114 1.00 94.56 95 THR A C 1
ATOM 748 O O . THR A 1 95 ? -10.735 8.423 9.705 1.00 94.56 95 THR A O 1
ATOM 751 N N . ARG A 1 96 ? -10.527 9.918 11.364 1.00 91.19 96 ARG A N 1
ATOM 752 C CA . ARG A 1 96 ? -10.016 8.944 12.340 1.00 91.19 96 ARG A CA 1
ATOM 753 C C . ARG A 1 96 ? -11.095 7.943 12.756 1.00 91.19 96 ARG A C 1
ATOM 755 O O . ARG A 1 96 ? -10.790 6.789 13.062 1.00 91.19 96 ARG A O 1
ATOM 762 N N . GLU A 1 97 ? -12.352 8.368 12.761 1.00 92.69 97 GLU A N 1
ATOM 763 C CA . GLU A 1 97 ? -13.515 7.528 13.022 1.00 92.69 97 GLU A CA 1
ATOM 764 C C . GLU A 1 97 ? -13.659 6.440 11.955 1.00 92.69 97 GLU A C 1
ATOM 766 O O . GLU A 1 97 ? -13.977 5.299 12.293 1.00 92.69 97 GLU A O 1
ATOM 771 N N . ASP A 1 98 ? -13.382 6.752 10.688 1.00 92.25 98 ASP A N 1
ATOM 772 C CA . ASP A 1 98 ? -13.447 5.773 9.601 1.00 92.25 98 ASP A CA 1
ATOM 773 C C . ASP A 1 98 ? -12.350 4.717 9.728 1.00 92.25 98 ASP A C 1
ATOM 775 O O . ASP A 1 98 ? -12.630 3.523 9.595 1.00 92.25 98 ASP A O 1
ATOM 779 N N . ALA A 1 99 ? -11.139 5.126 10.122 1.00 91.62 99 ALA A N 1
ATOM 780 C CA . ALA A 1 99 ? -10.061 4.195 10.449 1.00 91.62 99 ALA A CA 1
ATOM 781 C C . ALA A 1 99 ? -10.472 3.245 11.590 1.00 91.62 99 ALA A C 1
ATOM 783 O O . ALA A 1 99 ? -10.278 2.031 11.516 1.00 91.62 99 ALA A O 1
ATOM 784 N N . ALA A 1 100 ? -11.111 3.778 12.637 1.00 91.06 100 ALA A N 1
ATOM 785 C CA . ALA A 1 100 ? -11.585 2.979 13.764 1.00 91.06 100 ALA A CA 1
ATOM 786 C C . ALA A 1 100 ? -12.718 2.009 13.383 1.00 91.06 100 ALA A C 1
ATOM 788 O O . ALA A 1 100 ? -12.837 0.945 13.992 1.00 91.06 100 ALA A O 1
ATOM 789 N N . LYS A 1 101 ? -13.564 2.350 12.401 1.00 91.31 101 LYS A N 1
ATOM 790 C CA . LYS A 1 101 ? -14.581 1.433 11.854 1.00 91.31 101 LYS A CA 1
ATOM 791 C C . LYS A 1 101 ? -13.939 0.342 10.997 1.00 91.31 101 LYS A C 1
ATOM 793 O O . LYS A 1 101 ? -14.343 -0.809 11.115 1.00 91.31 101 LYS A O 1
ATOM 798 N N . LEU A 1 102 ? -12.947 0.693 10.174 1.00 91.56 102 LEU A N 1
ATOM 799 C CA . LEU A 1 102 ? -12.219 -0.240 9.308 1.00 91.56 102 LEU A CA 1
ATOM 800 C C . LEU A 1 102 ? -11.515 -1.336 10.117 1.00 91.56 102 LEU A C 1
ATOM 802 O O . LEU A 1 102 ? -11.603 -2.508 9.769 1.00 91.56 102 LEU A O 1
ATOM 806 N N . LEU A 1 103 ? -10.865 -0.952 11.217 1.00 90.19 103 LEU A N 1
ATOM 807 C CA . LEU A 1 103 ? -10.099 -1.860 12.078 1.00 90.19 103 LEU A CA 1
ATOM 808 C C . LEU A 1 103 ? -10.959 -2.635 13.084 1.00 90.19 103 LEU A C 1
ATOM 810 O O . LEU A 1 103 ? -10.450 -3.486 13.817 1.00 90.19 103 LEU A O 1
ATOM 814 N N . ARG A 1 104 ? -12.259 -2.343 13.172 1.00 89.12 104 ARG A N 1
ATOM 815 C CA . ARG A 1 104 ? -13.140 -3.021 14.117 1.00 89.12 104 ARG A CA 1
ATOM 816 C C . ARG A 1 104 ? -13.453 -4.418 13.591 1.00 89.12 104 ARG A C 1
ATOM 818 O O . ARG A 1 104 ? -14.279 -4.575 12.697 1.00 89.12 104 ARG A O 1
ATOM 825 N N . ALA A 1 105 ? -12.850 -5.438 14.194 1.00 71.19 105 ALA A N 1
ATOM 826 C CA . ALA A 1 105 ? -13.318 -6.804 14.004 1.00 71.19 105 ALA A CA 1
ATOM 827 C C . ALA A 1 105 ? -14.795 -6.881 14.440 1.00 71.19 105 ALA A C 1
ATOM 829 O O . ALA A 1 105 ? -15.128 -6.364 15.517 1.00 71.19 105 ALA A O 1
ATOM 830 N N . PRO A 1 106 ? -15.700 -7.493 13.652 1.00 55.38 106 PRO A N 1
ATOM 831 C CA . PRO A 1 106 ? -17.022 -7.817 14.154 1.00 55.38 106 PRO A CA 1
ATOM 832 C C . PRO A 1 106 ? -16.824 -8.747 15.349 1.00 55.38 106 PRO A C 1
ATOM 834 O O . PRO A 1 106 ? -16.429 -9.903 15.212 1.00 55.38 106 PRO A O 1
ATOM 837 N N . SER A 1 107 ? -17.031 -8.206 16.549 1.00 51.06 107 SER A N 1
ATOM 838 C CA . SER A 1 107 ? -17.115 -9.011 17.757 1.00 51.06 107 SER A CA 1
ATOM 839 C C . SER A 1 107 ? -18.163 -10.081 17.493 1.00 51.06 107 SER A C 1
ATOM 841 O O . SER A 1 107 ? -19.304 -9.759 17.162 1.00 51.06 107 SER A O 1
ATOM 843 N N . VAL A 1 108 ? -17.797 -11.348 17.661 1.00 54.31 108 VAL A N 1
ATOM 844 C CA . VAL A 1 108 ? -18.690 -12.508 17.511 1.00 54.31 108 VAL A CA 1
ATOM 845 C C . VAL A 1 108 ? -19.830 -12.515 18.549 1.00 54.31 108 VAL A C 1
ATOM 847 O O . VAL A 1 108 ? -20.524 -13.509 18.723 1.00 54.31 108 VAL A O 1
ATOM 850 N N . GLN A 1 109 ? -20.081 -11.402 19.243 1.00 49.72 109 GLN A N 1
ATOM 851 C CA . GLN A 1 109 ? -21.246 -11.197 20.091 1.00 49.72 109 GLN A CA 1
ATOM 852 C C . GLN A 1 109 ? -22.443 -10.670 19.291 1.00 49.72 109 GLN A C 1
ATOM 854 O O . GLN A 1 109 ? -23.057 -9.664 19.644 1.00 49.72 109 GLN A O 1
ATOM 859 N N . ALA A 1 110 ? -22.854 -11.409 18.260 1.00 45.56 110 ALA A N 1
ATOM 860 C CA . ALA A 1 110 ? -2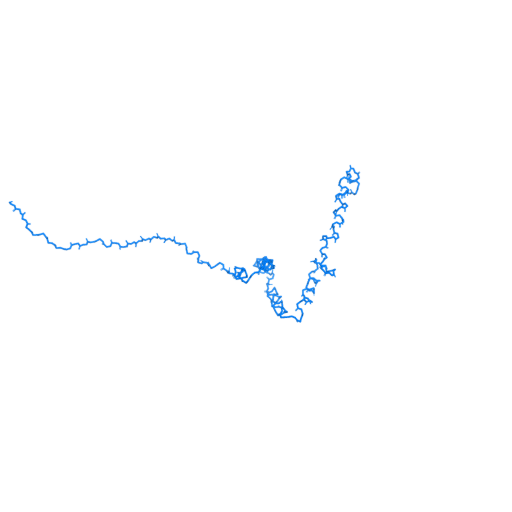4.264 -11.435 17.898 1.00 45.56 110 ALA A CA 1
ATOM 861 C C . ALA A 1 110 ? -24.985 -12.232 18.993 1.00 45.56 110 ALA A C 1
ATOM 863 O O . ALA A 1 110 ? -25.232 -13.431 18.886 1.00 45.56 110 ALA A O 1
ATOM 864 N N . LYS A 1 111 ? -25.256 -11.548 20.107 1.00 50.22 111 LYS A N 1
ATOM 865 C CA . LYS A 1 111 ? -26.169 -11.983 21.156 1.00 50.22 111 LYS A CA 1
ATOM 866 C C . LYS A 1 111 ? -27.547 -12.106 20.504 1.00 50.22 111 LYS A C 1
ATOM 868 O O . LYS A 1 111 ? -28.313 -11.148 20.480 1.00 50.22 111 LYS A O 1
ATOM 873 N N . VAL A 1 112 ? -27.831 -13.272 19.923 1.00 51.97 112 VAL A N 1
ATOM 874 C CA . VAL A 1 112 ? -29.180 -13.660 19.518 1.00 51.97 112 VAL A CA 1
ATOM 875 C C . VAL A 1 112 ? -29.984 -13.710 20.808 1.00 51.97 112 VAL A C 1
ATOM 877 O O . VAL A 1 112 ? -29.869 -14.634 21.613 1.00 51.97 112 VAL A O 1
ATOM 880 N N . GLY A 1 113 ? -30.729 -12.635 21.052 1.00 49.88 113 GLY A N 1
ATOM 881 C CA . GLY A 1 113 ? -31.721 -12.572 22.102 1.00 49.88 113 GLY A CA 1
ATOM 882 C C . GLY A 1 113 ? -32.783 -13.623 21.827 1.00 49.88 113 GLY A C 1
ATOM 883 O O . GLY A 1 113 ? -33.692 -13.395 21.039 1.00 49.88 113 GLY A O 1
ATOM 884 N N . CYS A 1 114 ? -32.681 -14.765 22.499 1.00 42.19 114 CYS A N 1
ATOM 885 C CA . CYS A 1 114 ? -33.848 -15.572 22.790 1.00 42.19 114 CYS A CA 1
ATOM 886 C C . CYS A 1 114 ? -34.343 -15.146 24.174 1.00 42.19 114 CYS A C 1
ATOM 888 O O . CYS A 1 114 ? -33.829 -15.565 25.209 1.00 42.19 114 CYS A O 1
ATOM 890 N N . THR A 1 115 ? -35.319 -14.244 24.194 1.00 52.78 115 THR A N 1
ATOM 891 C CA . THR A 1 115 ? -36.166 -13.991 25.359 1.00 52.78 115 THR A CA 1
ATOM 892 C C . THR A 1 115 ? -37.125 -15.165 25.530 1.00 52.78 115 THR A C 1
ATOM 894 O O . THR A 1 115 ? -38.303 -15.064 25.202 1.00 52.78 115 THR A O 1
ATOM 897 N N . CYS A 1 116 ? -36.642 -16.287 26.054 1.00 44.53 116 CYS A N 1
ATOM 898 C CA . CYS A 1 116 ? -37.501 -17.246 26.734 1.00 44.53 116 CYS A CA 1
ATOM 899 C C . CYS A 1 116 ? -37.526 -16.869 28.221 1.00 44.53 116 CYS A C 1
ATOM 901 O O . CYS A 1 116 ? -36.736 -17.337 29.036 1.00 44.53 116 CYS A O 1
ATOM 903 N N . GLN A 1 117 ? -38.435 -15.956 28.574 1.00 46.34 117 GLN A N 1
ATOM 904 C CA . GLN A 1 117 ? -38.827 -15.741 29.964 1.00 46.34 117 GLN A CA 1
ATOM 905 C C . GLN A 1 117 ? -39.541 -17.005 30.468 1.00 46.34 117 GLN A C 1
ATOM 907 O O . GLN A 1 117 ? -40.766 -17.082 30.427 1.00 46.34 117 GLN A O 1
ATOM 912 N N . HIS A 1 118 ? -38.801 -17.998 30.963 1.00 42.41 118 HIS A N 1
ATOM 913 C CA . HIS A 1 118 ? -39.379 -18.967 31.891 1.00 42.41 118 HIS A CA 1
ATOM 914 C C . HIS A 1 118 ? -39.403 -18.306 33.270 1.00 42.41 118 HIS A C 1
ATOM 916 O O . HIS A 1 118 ? -38.483 -18.422 34.076 1.00 42.41 118 HIS A O 1
ATOM 922 N N . ARG A 1 119 ? -40.434 -17.488 33.487 1.00 42.41 119 ARG A N 1
ATOM 923 C CA . ARG A 1 119 ? -40.749 -16.923 34.793 1.00 42.41 119 ARG A CA 1
ATOM 924 C C . ARG A 1 119 ? -41.36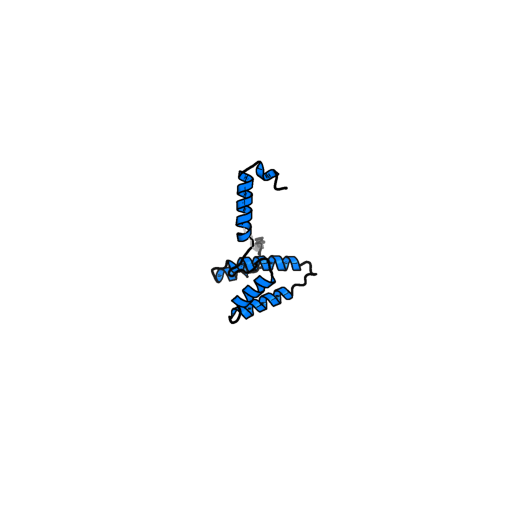6 -18.044 35.619 1.00 42.41 119 ARG A C 1
ATOM 926 O O . ARG A 1 119 ? -42.552 -18.326 35.471 1.00 42.41 119 ARG A O 1
ATOM 933 N N . ASP A 1 120 ? -40.560 -18.655 36.482 1.00 46.88 120 ASP A N 1
ATOM 934 C CA . ASP A 1 120 ? -41.047 -19.453 37.603 1.00 46.88 120 ASP A CA 1
ATOM 935 C C . ASP A 1 120 ? -42.019 -18.596 38.418 1.00 46.88 120 ASP A C 1
ATOM 937 O O . ASP A 1 120 ? -41.631 -17.680 39.147 1.00 46.88 120 ASP A O 1
ATOM 941 N N . GLN A 1 121 ? -43.312 -18.854 38.239 1.00 45.41 121 GLN A N 1
ATOM 942 C CA . GLN A 1 121 ? -44.355 -18.301 39.083 1.00 45.41 121 GLN A CA 1
ATOM 943 C C . GLN A 1 121 ? -44.899 -19.441 39.933 1.00 45.41 121 GLN A C 1
ATOM 945 O O . GLN A 1 121 ? -45.791 -20.194 39.554 1.00 45.41 121 GLN A O 1
ATOM 950 N N . SER A 1 122 ? -44.260 -19.556 41.091 1.00 44.28 122 SER A N 1
ATOM 951 C CA . SER A 1 122 ? -44.717 -20.211 42.304 1.00 44.28 122 SER A CA 1
ATOM 952 C C . SER A 1 122 ? -46.236 -20.101 42.483 1.00 44.28 122 SER A C 1
ATOM 954 O O . SER A 1 122 ? -46.775 -19.087 42.929 1.00 44.28 122 SER A O 1
ATOM 956 N N . SER A 1 123 ? -46.938 -21.185 42.150 1.00 43.00 123 SER A N 1
ATOM 957 C CA . SER A 1 123 ? -48.358 -21.353 42.444 1.00 43.00 123 SER A CA 1
ATOM 958 C C . SER A 1 123 ? -48.560 -21.539 43.950 1.00 43.00 123 SER A C 1
ATOM 960 O O . SER A 1 123 ? -48.306 -22.599 44.516 1.00 43.00 123 SER A O 1
ATOM 962 N N . ALA A 1 124 ? -49.020 -20.456 44.569 1.00 46.81 124 ALA A N 1
ATOM 963 C CA . ALA A 1 124 ? -49.727 -20.328 45.838 1.00 46.81 124 ALA A CA 1
ATOM 964 C C . ALA A 1 124 ? -50.310 -21.628 46.445 1.00 46.81 124 ALA A C 1
ATOM 966 O O . ALA A 1 124 ? -51.446 -22.013 46.175 1.00 46.81 124 ALA A O 1
ATOM 967 N N . GLY A 1 125 ? -49.583 -22.225 47.391 1.00 40.34 125 GLY A N 1
ATOM 968 C CA . GLY A 1 125 ? -50.141 -23.140 48.389 1.00 40.34 125 GLY A CA 1
ATOM 969 C C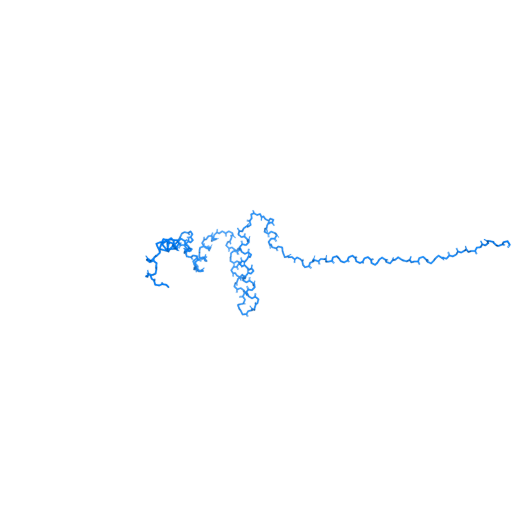 . GLY A 1 125 ? -50.674 -22.358 49.592 1.00 40.34 125 GLY A C 1
ATOM 970 O O . GLY A 1 125 ? -49.971 -22.197 50.588 1.00 40.34 125 GLY A O 1
ATOM 971 N N . ARG A 1 126 ? -51.902 -21.832 49.495 1.00 45.75 126 ARG A N 1
ATOM 972 C CA . ARG A 1 126 ? -52.615 -21.188 50.614 1.00 45.75 126 ARG A CA 1
ATOM 973 C C . ARG A 1 126 ? -52.865 -22.217 51.720 1.00 45.75 126 ARG A C 1
ATOM 975 O O . A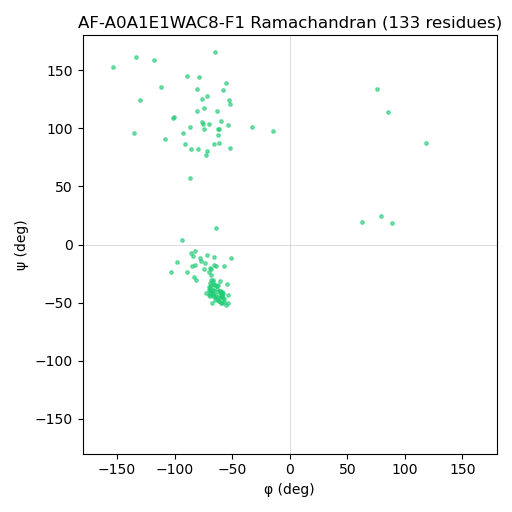RG A 1 126 ? -53.624 -23.163 51.533 1.00 45.75 126 ARG A O 1
ATOM 982 N N . LYS A 1 127 ? -52.250 -22.011 52.885 1.00 43.38 127 LYS A N 1
ATOM 983 C CA . LYS A 1 127 ? -52.649 -22.653 54.140 1.00 43.38 127 LYS A CA 1
ATOM 984 C C . LYS A 1 127 ? -53.699 -21.791 54.852 1.00 43.38 127 LYS A C 1
ATOM 986 O O . LYS A 1 127 ? -53.577 -20.573 54.875 1.00 43.38 127 LYS A O 1
ATOM 991 N N . GLN A 1 128 ? -54.617 -22.501 55.508 1.00 38.62 128 GLN A N 1
ATOM 992 C CA . GLN A 1 128 ? -55.456 -22.114 56.650 1.00 38.62 128 GLN A CA 1
ATOM 993 C C . GLN A 1 128 ? -56.785 -21.378 56.403 1.00 38.62 128 GLN A C 1
ATOM 995 O O . GLN A 1 128 ? -56.842 -20.194 56.096 1.00 38.62 128 GLN A O 1
ATOM 1000 N N . SER A 1 129 ? -57.838 -22.124 56.757 1.00 41.94 129 SER A N 1
ATOM 1001 C CA . SER A 1 129 ? -58.899 -21.760 57.710 1.00 41.94 129 SER A CA 1
ATOM 1002 C C . SER A 1 129 ? -60.299 -21.707 57.099 1.00 41.94 129 SER A C 1
ATOM 1004 O O . SER A 1 129 ? -60.775 -20.663 56.668 1.00 41.94 129 SER A O 1
ATOM 1006 N N . LEU A 1 130 ? -60.968 -22.864 57.088 1.00 44.47 130 LEU A N 1
ATOM 1007 C CA . LEU A 1 130 ? -62.423 -22.944 57.013 1.00 44.47 130 LEU A CA 1
ATOM 1008 C C . LEU A 1 130 ? -62.932 -23.224 58.424 1.00 44.47 130 LEU A C 1
ATOM 1010 O O . LEU A 1 130 ? -62.757 -24.320 58.954 1.00 44.47 130 LEU A O 1
ATOM 1014 N N . GLN A 1 131 ? -63.557 -22.216 59.018 1.00 42.66 131 GLN A N 1
ATOM 1015 C CA . GLN A 1 131 ? -64.378 -22.357 60.205 1.00 42.66 131 GLN A CA 1
ATOM 1016 C C . GLN A 1 131 ? -65.711 -21.661 59.914 1.00 42.66 131 GLN A C 1
ATOM 1018 O O . GLN A 1 131 ? -65.705 -20.466 59.634 1.00 42.66 131 GLN A O 1
ATOM 1023 N N . ARG A 1 132 ? -66.805 -22.435 60.073 1.00 38.66 132 ARG A N 1
ATOM 1024 C CA . ARG A 1 132 ? -68.197 -22.007 60.359 1.00 38.66 132 ARG A CA 1
ATOM 1025 C C . ARG A 1 132 ? -69.003 -21.399 59.177 1.00 38.66 132 ARG A C 1
ATOM 1027 O O . ARG A 1 132 ? -68.473 -20.577 58.455 1.00 38.66 132 ARG A O 1
ATOM 1034 N N . GLU A 1 133 ? -70.268 -21.740 58.872 1.00 42.06 133 GLU A N 1
ATOM 1035 C CA . GLU A 1 133 ? -71.357 -22.498 59.534 1.00 42.06 133 GLU A CA 1
ATOM 1036 C C . GLU A 1 133 ? -72.319 -23.102 58.482 1.00 42.06 133 GLU A C 1
ATOM 1038 O O . GLU A 1 133 ? -72.474 -22.546 57.396 1.00 42.06 133 GLU A O 1
ATOM 1043 N N . LEU A 1 134 ? -72.984 -24.213 58.822 1.00 47.47 134 LEU A N 1
ATOM 1044 C CA . LEU A 1 134 ? -74.217 -24.696 58.184 1.00 47.47 134 LEU A CA 1
ATOM 1045 C C . LEU A 1 134 ? -75.349 -24.563 59.212 1.00 47.47 134 LEU A C 1
ATOM 1047 O O . LEU A 1 134 ? -75.145 -24.894 60.383 1.00 47.47 134 LEU A O 1
ATOM 1051 N N . SER A 1 135 ? -76.493 -24.049 58.752 1.00 47.31 135 SER A N 1
ATOM 1052 C CA . SER A 1 135 ? -77.806 -24.163 59.405 1.00 47.31 135 SER A CA 1
ATOM 1053 C C . SER A 1 135 ? -78.309 -25.602 59.427 1.00 47.31 135 SER A C 1
ATOM 1055 O O . SER A 1 135 ? -77.881 -26.386 58.549 1.00 47.31 135 SER A O 1
#

Radius of gyration: 34.52 Å; Cα contacts (8 Å, |Δi|>4): 36; chains: 1; bounding box: 91×36×105 Å

Mean predicted aligned error: 16.4 Å

Foldseek 3Di:
DDPVVCVVPVVSVVVVVVVVVCVVVVQDQDPPRQRPVDPVSVVVVVCVVCPPHPCNVVVVVVVVVLVPQDPVDPCSVVVVVVVVVLVVQVVVDPDPVSVVVSPDDPDPPPVPDPPPPPPPDDDDPDDDDDDDDDD

InterPro domains:
  IPR010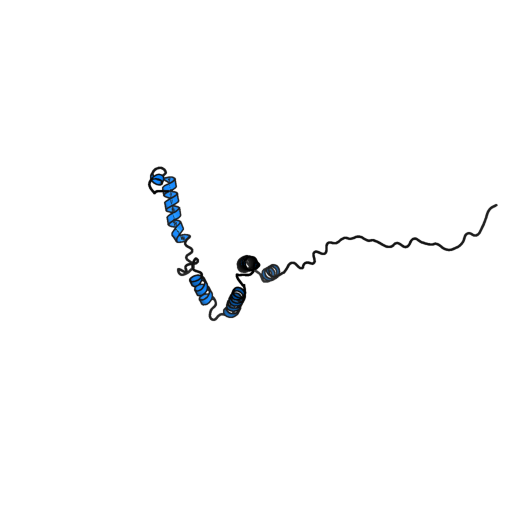472 Formin, FH3 domain [PF06367] (10-98)
  IPR016024 Armadillo-type fold [SSF48371] (8-99)

Sequence (135 aa):
MCRHDAASHPDLGVQLDVFEEQRESDEAQGPGGINLNSHLDVFYAILKQVADTPQEIPFLSILQHLLRIDPKEPVSDIVWDTAETLVHRATLLETREDAAKLLRAPSVQAKVGCTCQHRDQSSAGRKQSLQRELS

Solvent-accessible surface area (backbone atoms only — not comparable to full-atom values): 8692 Å² total; per-residue (Å²): 135,68,82,76,62,42,77,80,36,65,69,54,41,53,51,49,51,50,51,57,62,42,43,69,70,64,51,50,61,39,93,90,73,35,47,62,88,36,71,66,48,45,47,52,52,52,47,66,70,27,56,101,42,87,54,36,59,60,51,52,50,52,54,57,55,61,70,66,58,52,84,85,44,86,61,34,62,60,52,50,57,48,49,53,53,48,53,59,54,57,75,69,53,87,48,72,67,51,51,56,57,71,70,51,73,80,68,88,73,74,74,77,81,75,86,74,80,79,72,86,71,83,79,81,81,84,78,87,86,90,76,90,86,81,135